Protein AF-E5QYA2-F1 (afdb_monomer)

Radius of gyration: 25.43 Å; Cα contacts (8 Å, |Δi|>4): 8; chains: 1; bounding box: 38×38×87 Å

Mean predicted aligned error: 12.28 Å

Secondary structure (DSSP, 8-state):
--HHHHHHHHHHHHHHHHHHHHHHHHHHSPPHHHHHHHS-HHHHHHHHHTHHHHHHHHHHHHHHHHHHHHS-S-HHHHHHHHHHHHHHHHHHHHHGGGTTT-

Sequence (102 aa):
MRSARAWTKMLVGGSILVFGGPALVEYLRPTDEELFKRYNPEIQKRNLENRERRQQEFDHFVTQLKEHAKSNKNMWEAIKTAEADQKKQRKTEIVQPKQDSE

pLDDT: mean 80.82, std 11.44, range [44.97, 95.12]

Organism: Arthroderma gypseum (strain ATCC MYA-4604 / CBS 118893) (NCBI:txid535722)

Structure (mmCIF, N/CA/C/O backbone):
data_AF-E5QYA2-F1
#
_entry.id   AF-E5QYA2-F1
#
loop_
_atom_site.group_PDB
_atom_site.id
_atom_site.type_symbol
_atom_site.label_atom_id
_atom_site.label_alt_id
_atom_site.label_comp_id
_atom_site.label_asym_id
_atom_site.label_entity_id
_atom_site.label_seq_id
_atom_site.pdbx_PDB_ins_c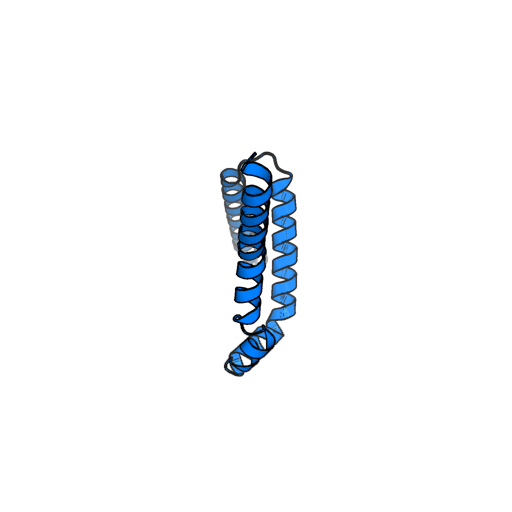ode
_atom_site.Cartn_x
_atom_site.Cartn_y
_atom_site.Cartn_z
_atom_site.occupancy
_atom_site.B_iso_or_equiv
_atom_site.auth_seq_id
_atom_site.auth_comp_id
_atom_site.auth_asym_id
_atom_site.auth_atom_id
_atom_site.pdbx_PDB_model_num
ATOM 1 N N . MET A 1 1 ? -5.325 21.343 -42.097 1.00 54.16 1 MET A N 1
ATOM 2 C CA . MET A 1 1 ? -5.755 20.445 -40.999 1.00 54.16 1 MET A CA 1
ATOM 3 C C . MET A 1 1 ? -4.528 19.766 -40.382 1.00 54.16 1 MET A C 1
ATOM 5 O O . MET A 1 1 ? -4.057 18.773 -40.912 1.00 54.16 1 MET A O 1
ATOM 9 N N . ARG A 1 2 ? -3.944 20.327 -39.312 1.00 59.62 2 ARG A N 1
ATOM 10 C CA . ARG A 1 2 ? -2.794 19.729 -38.587 1.00 59.62 2 ARG A CA 1
ATOM 11 C C . ARG A 1 2 ? -3.226 18.857 -37.389 1.00 59.62 2 ARG A C 1
ATOM 13 O O . ARG A 1 2 ? -2.378 18.346 -36.668 1.00 59.62 2 ARG A O 1
ATOM 20 N N . SER A 1 3 ? -4.533 18.690 -37.175 1.00 70.69 3 SER A N 1
ATOM 21 C CA . SER A 1 3 ? -5.111 18.173 -35.931 1.00 70.69 3 SER A CA 1
ATOM 22 C C . SER A 1 3 ? -5.052 16.650 -35.809 1.00 70.69 3 SER A C 1
ATOM 24 O O . SER A 1 3 ? -4.465 16.165 -34.853 1.00 70.69 3 SER A O 1
ATOM 26 N N . ALA A 1 4 ? -5.568 15.879 -36.769 1.00 82.75 4 ALA A N 1
ATOM 27 C CA . ALA A 1 4 ? -5.721 14.426 -36.595 1.00 82.75 4 ALA A CA 1
ATOM 28 C C . ALA A 1 4 ? -4.399 13.709 -36.257 1.00 82.75 4 ALA A C 1
ATOM 30 O O . ALA A 1 4 ? -4.314 12.995 -35.265 1.00 82.75 4 ALA A O 1
ATOM 31 N N . ARG A 1 5 ? -3.323 13.986 -37.006 1.00 85.38 5 ARG A N 1
ATOM 32 C CA . ARG A 1 5 ? -2.006 13.367 -36.776 1.00 85.38 5 ARG A CA 1
ATOM 33 C C . ARG A 1 5 ? -1.358 13.791 -35.452 1.00 85.38 5 ARG A C 1
ATOM 35 O O . ARG A 1 5 ? -0.653 12.991 -34.842 1.00 85.38 5 ARG A O 1
ATOM 42 N N . ALA A 1 6 ? -1.563 15.035 -35.017 1.00 88.25 6 ALA A N 1
ATOM 43 C CA . ALA A 1 6 ? -1.059 15.516 -33.730 1.00 88.25 6 ALA A CA 1
ATOM 44 C C . ALA A 1 6 ? -1.818 14.868 -32.562 1.00 88.25 6 ALA A C 1
ATOM 46 O O . ALA A 1 6 ? -1.198 14.406 -31.609 1.00 88.25 6 ALA A O 1
ATOM 47 N N . TRP A 1 7 ? -3.140 14.745 -32.686 1.00 90.06 7 TRP A N 1
ATOM 48 C CA . TRP A 1 7 ? -3.992 14.070 -31.709 1.00 90.06 7 TRP A CA 1
ATOM 49 C C . TRP A 1 7 ? -3.685 12.573 -31.604 1.00 90.06 7 TRP A C 1
ATOM 51 O O . TRP A 1 7 ? -3.573 12.065 -30.493 1.00 90.06 7 TRP A O 1
ATOM 61 N N . THR A 1 8 ? -3.432 11.878 -32.719 1.00 92.81 8 THR A N 1
ATOM 62 C CA . THR A 1 8 ? -2.986 10.473 -32.685 1.00 92.81 8 THR A CA 1
ATOM 63 C C . THR A 1 8 ? -1.687 10.312 -31.895 1.00 92.81 8 THR A C 1
ATOM 65 O O . THR A 1 8 ? -1.594 9.429 -31.050 1.00 92.81 8 THR A O 1
ATOM 68 N N . LYS A 1 9 ? -0.689 11.180 -32.115 1.00 90.12 9 LYS A N 1
ATOM 69 C CA . LYS A 1 9 ? 0.579 11.126 -31.366 1.00 90.12 9 LYS A CA 1
ATOM 70 C C . LYS A 1 9 ? 0.377 11.367 -29.870 1.00 90.12 9 LYS A C 1
ATOM 72 O O . LYS A 1 9 ? 0.989 10.672 -29.066 1.00 90.12 9 LYS A O 1
ATOM 77 N N . MET A 1 10 ? -0.487 12.316 -29.511 1.00 93.00 10 MET A N 1
ATOM 78 C CA . MET A 1 10 ? -0.800 12.610 -28.110 1.00 93.00 10 MET A CA 1
ATOM 79 C C . MET A 1 10 ? -1.546 11.460 -27.432 1.00 93.00 10 MET A C 1
ATOM 81 O O . MET A 1 10 ? -1.203 11.109 -26.310 1.00 93.00 10 MET A O 1
ATOM 85 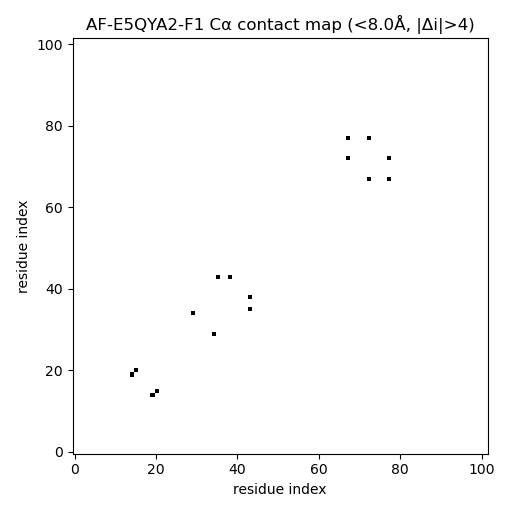N N . LEU A 1 11 ? -2.502 10.819 -28.112 1.00 93.88 11 LEU A N 1
ATOM 86 C CA . LEU A 1 11 ? -3.208 9.653 -27.570 1.00 93.88 11 LEU A CA 1
ATOM 87 C C . LEU A 1 11 ? -2.279 8.451 -27.391 1.00 93.88 11 LEU A C 1
ATOM 89 O O . LEU A 1 11 ? -2.348 7.780 -26.365 1.00 93.88 11 LEU A O 1
ATOM 93 N N . VAL A 1 12 ? -1.383 8.199 -28.348 1.00 95.12 12 VAL A N 1
ATOM 94 C CA . VAL A 1 12 ? -0.395 7.116 -28.241 1.00 95.12 12 VAL A CA 1
ATOM 95 C C . VAL A 1 12 ? 0.582 7.388 -27.096 1.00 95.12 12 VAL A C 1
ATOM 97 O O . VAL A 1 12 ? 0.765 6.528 -26.240 1.00 95.12 12 VAL A O 1
ATOM 100 N N . GLY A 1 13 ? 1.158 8.592 -27.026 1.00 94.81 13 GLY A N 1
ATOM 101 C CA . GLY A 1 13 ? 2.072 8.967 -25.944 1.00 94.81 13 GLY A CA 1
ATOM 102 C C . GLY A 1 13 ? 1.401 8.946 -24.567 1.00 94.81 13 GLY A C 1
ATOM 103 O O . GLY A 1 13 ? 1.954 8.393 -23.620 1.00 94.81 13 GLY A O 1
ATOM 104 N N . GLY A 1 14 ? 0.179 9.475 -24.469 1.00 92.88 14 GLY A N 1
ATOM 105 C CA . GLY A 1 14 ? -0.619 9.443 -23.245 1.00 92.88 14 GLY A CA 1
ATOM 106 C C . GLY A 1 14 ? -0.960 8.021 -22.805 1.00 92.88 14 GLY A C 1
ATOM 107 O O . GLY A 1 14 ? -0.814 7.700 -21.631 1.00 92.88 14 GLY A O 1
ATOM 108 N N . SER A 1 15 ? -1.325 7.139 -23.740 1.00 93.12 15 SER A N 1
ATOM 109 C CA . SER A 1 15 ? -1.616 5.731 -23.432 1.00 93.12 15 SER A CA 1
ATOM 110 C C . SER A 1 15 ? -0.374 4.993 -22.934 1.00 93.12 15 SER A C 1
ATOM 112 O O . SER A 1 15 ? -0.448 4.263 -21.951 1.00 93.12 15 SE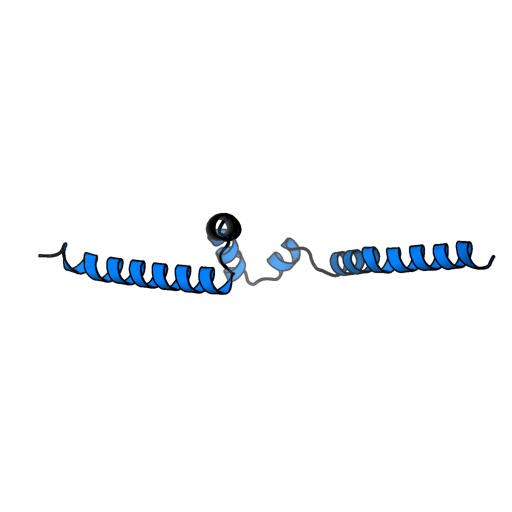R A O 1
ATOM 114 N N . ILE A 1 16 ? 0.787 5.223 -23.554 1.00 94.88 16 ILE A N 1
ATOM 115 C CA . ILE A 1 16 ? 2.056 4.647 -23.088 1.00 94.88 16 ILE A CA 1
ATOM 116 C C . ILE A 1 16 ? 2.378 5.119 -21.670 1.00 94.88 16 ILE A C 1
ATOM 118 O O . ILE A 1 16 ? 2.878 4.336 -20.878 1.00 94.88 16 ILE A O 1
ATOM 122 N N . LEU A 1 17 ? 2.074 6.363 -21.311 1.00 92.25 17 LEU A N 1
ATOM 123 C CA . LEU A 1 17 ? 2.328 6.853 -19.959 1.00 92.25 17 LEU A CA 1
ATOM 124 C C . LEU A 1 17 ? 1.347 6.253 -18.939 1.00 92.25 17 LEU A C 1
ATOM 126 O O . LEU A 1 17 ? 1.770 5.795 -17.879 1.00 92.25 17 LEU A O 1
ATOM 130 N N . VAL A 1 18 ? 0.054 6.209 -19.278 1.00 92.50 18 VAL A N 1
ATOM 131 C CA . VAL A 1 18 ? -1.011 5.689 -18.403 1.00 92.50 18 VAL A CA 1
ATOM 132 C C . VAL A 1 18 ? -0.872 4.190 -18.157 1.00 92.50 18 VAL A C 1
ATOM 134 O O . VAL A 1 18 ? -1.056 3.756 -17.026 1.00 92.50 18 VAL A O 1
ATOM 137 N N . PHE A 1 19 ? -0.535 3.401 -19.178 1.00 94.44 19 PHE A N 1
ATOM 138 C CA . PHE A 1 19 ? -0.381 1.949 -19.041 1.00 94.44 19 PHE A CA 1
ATOM 139 C C . PHE A 1 19 ? 1.064 1.531 -18.770 1.00 94.44 19 PHE A C 1
ATOM 141 O O 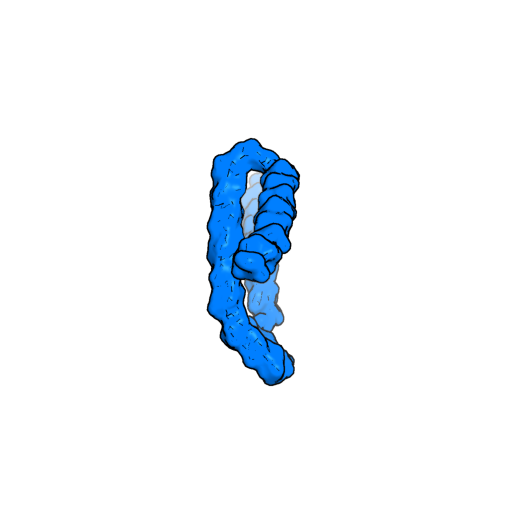. PHE A 1 19 ? 1.310 0.625 -17.980 1.00 94.44 19 PHE A O 1
ATOM 148 N N . GLY A 1 20 ? 2.033 2.201 -19.388 1.00 93.81 20 GLY A N 1
ATOM 149 C CA . GLY A 1 20 ? 3.451 1.877 -19.242 1.00 93.81 20 GLY A CA 1
ATOM 150 C C . GLY A 1 20 ? 4.013 2.235 -17.872 1.00 93.81 20 GLY A C 1
ATOM 151 O O . GLY A 1 20 ? 4.896 1.529 -17.400 1.00 93.81 20 GLY A O 1
ATOM 152 N N . GLY A 1 21 ? 3.487 3.263 -17.196 1.00 90.56 21 GLY A N 1
ATOM 153 C CA . GLY A 1 21 ? 3.852 3.561 -15.809 1.00 90.56 21 GLY A CA 1
ATOM 154 C C . GLY A 1 21 ? 3.537 2.389 -14.867 1.00 90.56 21 GLY A C 1
ATOM 155 O O . GLY A 1 21 ? 4.465 1.815 -14.295 1.00 90.56 21 GLY A O 1
ATOM 156 N N . PRO A 1 22 ? 2.260 1.983 -14.737 1.00 93.25 22 PRO A N 1
ATOM 157 C CA . PRO A 1 22 ? 1.869 0.816 -13.951 1.00 93.25 22 PRO A CA 1
ATOM 158 C C . PRO A 1 22 ? 2.577 -0.470 -14.384 1.00 93.25 22 PRO A C 1
ATOM 160 O O . PRO A 1 22 ? 3.121 -1.163 -13.530 1.00 93.25 22 PRO A O 1
ATOM 163 N N . ALA A 1 23 ? 2.668 -0.746 -15.691 1.00 91.94 23 ALA A N 1
ATOM 164 C CA . ALA A 1 23 ? 3.326 -1.954 -16.192 1.00 91.94 23 ALA A CA 1
ATOM 165 C C . ALA A 1 23 ? 4.821 -2.010 -15.831 1.00 91.94 23 ALA A C 1
ATOM 167 O O . ALA A 1 23 ? 5.336 -3.067 -15.472 1.00 91.94 23 ALA A O 1
ATOM 168 N N . LEU A 1 24 ? 5.528 -0.876 -15.876 1.00 92.12 24 LEU A N 1
ATOM 169 C CA . LEU A 1 24 ? 6.930 -0.804 -15.462 1.00 92.12 24 LEU A CA 1
ATOM 170 C C . LEU A 1 24 ? 7.086 -1.023 -13.953 1.00 92.12 24 LEU A C 1
ATOM 172 O O . LEU A 1 24 ? 8.026 -1.685 -13.517 1.00 92.12 24 LEU A O 1
ATOM 176 N N . VAL A 1 25 ? 6.168 -0.481 -13.150 1.00 90.19 25 VAL A N 1
ATOM 177 C CA . VAL A 1 25 ? 6.166 -0.690 -11.697 1.00 90.19 25 VAL A CA 1
ATOM 178 C C . VAL A 1 25 ? 5.905 -2.153 -11.360 1.00 90.19 25 VAL A C 1
ATOM 180 O O . VAL A 1 25 ? 6.600 -2.699 -10.510 1.00 90.19 25 VAL A O 1
ATOM 183 N N . GLU A 1 26 ? 4.942 -2.792 -12.020 1.00 88.56 26 GLU A N 1
ATOM 184 C CA . GLU A 1 26 ? 4.651 -4.218 -11.839 1.00 88.56 26 GLU A CA 1
ATOM 185 C C . GLU A 1 26 ? 5.824 -5.098 -12.271 1.00 88.56 26 GLU A C 1
ATOM 187 O O . GLU A 1 26 ? 6.133 -6.068 -11.589 1.00 88.56 26 GLU A O 1
ATOM 192 N N . TYR A 1 27 ? 6.528 -4.725 -13.341 1.00 87.75 27 TYR A N 1
ATOM 193 C CA . TYR A 1 27 ? 7.719 -5.442 -13.793 1.00 87.75 27 TYR A CA 1
ATOM 194 C C . TYR A 1 27 ? 8.897 -5.338 -12.812 1.00 87.75 27 TYR A C 1
ATOM 196 O O . TYR A 1 27 ? 9.632 -6.301 -12.612 1.00 87.75 27 TYR A O 1
ATOM 204 N N . LEU A 1 28 ? 9.106 -4.166 -12.206 1.00 87.88 28 LEU A N 1
ATOM 205 C CA . LEU A 1 28 ? 10.217 -3.939 -11.275 1.00 87.88 28 LEU A CA 1
ATOM 206 C C . LEU A 1 28 ? 9.925 -4.429 -9.857 1.00 87.88 28 LEU A C 1
ATOM 208 O O . LEU A 1 28 ? 10.852 -4.747 -9.108 1.00 87.88 28 LEU A O 1
ATOM 212 N N . ARG A 1 29 ? 8.654 -4.421 -9.449 1.00 86.38 29 ARG A N 1
ATOM 213 C CA . ARG A 1 29 ? 8.261 -4.815 -8.101 1.00 86.38 29 ARG A CA 1
ATOM 214 C C . ARG A 1 29 ? 8.430 -6.336 -7.959 1.00 86.38 29 ARG A C 1
ATOM 216 O O . ARG A 1 29 ? 7.785 -7.075 -8.696 1.00 86.38 29 ARG A O 1
ATOM 223 N N . PRO A 1 30 ? 9.241 -6.820 -7.000 1.00 82.25 30 PRO A N 1
ATOM 224 C CA . PRO A 1 30 ? 9.318 -8.249 -6.720 1.00 82.25 30 PRO A CA 1
ATOM 225 C C . PRO A 1 30 ? 7.951 -8.763 -6.258 1.00 82.25 30 PRO A C 1
ATOM 227 O O . PRO A 1 30 ? 7.228 -8.061 -5.547 1.00 82.25 30 PRO A O 1
ATOM 230 N N . THR A 1 31 ? 7.607 -9.987 -6.650 1.00 81.44 31 THR A N 1
ATOM 231 C CA . THR A 1 31 ? 6.340 -10.616 -6.255 1.00 81.44 31 THR A CA 1
ATOM 232 C C . THR A 1 31 ? 6.299 -10.867 -4.745 1.00 81.44 31 THR A C 1
ATOM 234 O O . THR A 1 31 ? 7.337 -11.012 -4.091 1.00 81.44 31 THR A O 1
ATOM 237 N N . ASP A 1 32 ? 5.096 -10.951 -4.173 1.00 77.69 32 ASP A N 1
ATOM 238 C CA . ASP A 1 32 ? 4.921 -11.141 -2.727 1.00 77.69 32 ASP A CA 1
ATOM 239 C C . ASP A 1 32 ? 5.604 -12.420 -2.213 1.00 77.69 32 ASP A C 1
ATOM 241 O O . ASP A 1 32 ? 6.100 -12.454 -1.087 1.00 77.69 32 ASP A O 1
ATOM 245 N N . GLU A 1 33 ? 5.696 -13.464 -3.042 1.00 76.00 33 GLU A N 1
ATOM 246 C CA . GLU A 1 33 ? 6.382 -14.712 -2.697 1.00 76.00 33 GLU A CA 1
ATOM 247 C C . GLU A 1 33 ? 7.907 -14.563 -2.655 1.00 76.00 33 GLU A C 1
ATOM 249 O O . GLU A 1 33 ? 8.568 -15.122 -1.776 1.00 76.00 33 GLU A O 1
ATOM 254 N N . GLU A 1 34 ? 8.485 -13.803 -3.585 1.00 79.94 34 GLU A N 1
ATOM 255 C CA . GLU A 1 34 ? 9.915 -13.491 -3.579 1.00 79.94 34 GLU A CA 1
ATOM 256 C C . GLU A 1 34 ? 10.276 -12.578 -2.410 1.00 79.94 34 GLU A C 1
ATOM 258 O O . GLU A 1 34 ? 11.310 -12.773 -1.766 1.00 79.94 34 GLU A O 1
ATOM 263 N N . LEU A 1 35 ? 9.402 -11.623 -2.089 1.00 79.25 35 LEU A N 1
ATOM 264 C CA . LEU A 1 35 ? 9.540 -10.783 -0.907 1.00 79.25 35 LEU A CA 1
ATOM 265 C C . LEU A 1 35 ? 9.450 -11.623 0.374 1.00 79.25 35 LEU A C 1
ATOM 267 O O . LEU A 1 35 ? 10.270 -11.459 1.277 1.00 79.25 35 LEU A O 1
ATOM 271 N N . PHE A 1 36 ? 8.520 -12.581 0.420 1.00 79.12 36 PHE A N 1
ATOM 272 C CA . PHE A 1 36 ? 8.354 -13.485 1.553 1.00 79.12 36 PHE A CA 1
ATOM 273 C C . PHE A 1 36 ? 9.601 -14.339 1.803 1.00 79.12 36 PHE A C 1
ATOM 275 O O . PHE A 1 36 ? 10.050 -14.450 2.944 1.00 79.12 36 PHE A O 1
ATOM 282 N N . LYS A 1 37 ? 10.208 -14.874 0.737 1.00 80.88 37 LYS A N 1
ATOM 283 C CA . LYS A 1 37 ? 11.449 -15.665 0.806 1.00 80.88 37 LYS A CA 1
ATOM 284 C C . LYS A 1 37 ? 12.651 -14.857 1.299 1.00 80.88 37 LYS A C 1
ATOM 286 O O . LYS A 1 37 ? 13.549 -15.433 1.905 1.00 80.88 37 LYS A O 1
ATOM 291 N N . ARG A 1 38 ? 12.675 -13.539 1.065 1.00 81.88 38 ARG A N 1
ATOM 292 C CA . ARG A 1 38 ? 13.734 -12.639 1.559 1.00 81.88 38 ARG A CA 1
ATOM 293 C C . ARG A 1 38 ? 13.599 -12.296 3.046 1.00 81.88 38 ARG A C 1
ATOM 295 O O . ARG A 1 38 ? 14.555 -11.781 3.623 1.00 81.88 38 ARG A O 1
ATOM 302 N N . TYR A 1 39 ? 12.452 -12.555 3.679 1.00 77.00 39 TYR A N 1
ATOM 303 C CA . TYR A 1 39 ? 12.287 -12.316 5.114 1.00 77.00 39 TYR A CA 1
ATOM 304 C C . TYR A 1 39 ? 12.993 -13.373 5.968 1.00 77.00 39 TYR A C 1
ATOM 306 O O . TYR A 1 39 ? 13.099 -14.536 5.591 1.00 77.00 39 TYR A O 1
ATOM 314 N N . ASN A 1 40 ? 13.407 -12.972 7.171 1.00 85.38 40 ASN A N 1
ATOM 315 C CA . ASN A 1 40 ? 13.928 -13.871 8.201 1.00 85.38 40 ASN A CA 1
ATOM 316 C C . ASN A 1 40 ? 12.866 -14.948 8.565 1.00 85.38 40 ASN A C 1
ATOM 318 O O . ASN A 1 40 ? 11.692 -14.584 8.714 1.00 85.38 40 ASN A O 1
ATOM 322 N N . PRO A 1 41 ? 13.217 -16.242 8.729 1.00 83.12 41 PRO A N 1
ATOM 323 C CA . PRO A 1 41 ? 12.287 -17.339 9.049 1.00 83.12 41 PRO A CA 1
ATOM 324 C C . PRO A 1 41 ? 11.296 -17.079 10.194 1.00 83.12 41 PRO A C 1
ATOM 326 O O . PRO A 1 41 ? 10.164 -17.557 10.144 1.00 83.12 41 PRO A O 1
ATOM 329 N N . GLU A 1 42 ? 11.674 -16.307 11.212 1.00 82.44 42 GLU A N 1
ATOM 330 C CA . GLU A 1 42 ? 10.778 -15.942 12.321 1.00 82.44 42 GLU A CA 1
ATOM 331 C C . GLU A 1 42 ? 9.571 -15.113 11.843 1.00 82.44 42 GLU A C 1
ATOM 333 O O . GLU A 1 42 ? 8.417 -15.396 12.171 1.00 82.44 42 GLU A O 1
ATOM 338 N N . ILE A 1 43 ? 9.824 -14.117 10.992 1.00 80.88 43 ILE A N 1
ATOM 339 C CA . ILE A 1 43 ? 8.791 -13.233 10.445 1.00 80.88 43 ILE A CA 1
ATOM 340 C C . ILE A 1 43 ? 7.897 -13.997 9.466 1.00 80.88 43 ILE A C 1
ATOM 342 O O . ILE A 1 43 ? 6.701 -13.710 9.375 1.00 80.88 43 ILE A O 1
ATOM 346 N N . GLN A 1 44 ? 8.443 -14.985 8.755 1.00 84.69 44 GLN A N 1
ATOM 347 C CA . GLN A 1 44 ? 7.662 -15.856 7.879 1.00 84.69 44 GLN A CA 1
ATOM 348 C C . GLN A 1 44 ? 6.623 -16.656 8.675 1.00 84.69 44 GLN A C 1
ATOM 350 O O . GLN A 1 44 ? 5.443 -16.628 8.322 1.00 84.69 44 GLN A O 1
ATOM 355 N N . LYS A 1 45 ? 7.030 -17.281 9.789 1.00 85.69 45 LYS A N 1
ATOM 356 C CA . LYS A 1 45 ? 6.122 -18.022 10.683 1.00 85.69 45 LYS A CA 1
ATOM 357 C C . LYS A 1 45 ? 5.031 -17.126 11.259 1.00 85.69 45 LYS A C 1
ATOM 359 O O . LYS A 1 45 ? 3.850 -17.414 11.090 1.00 85.69 45 LYS A O 1
ATOM 364 N N . ARG A 1 46 ? 5.411 -15.965 11.803 1.00 84.38 46 ARG A N 1
ATOM 365 C CA . ARG A 1 46 ? 4.454 -14.987 12.340 1.00 84.38 46 ARG A CA 1
ATOM 366 C C . ARG A 1 46 ? 3.456 -14.504 11.285 1.00 84.38 46 ARG A C 1
ATOM 368 O O . ARG A 1 46 ? 2.295 -14.257 11.593 1.00 84.38 46 ARG A O 1
ATOM 375 N N . ASN A 1 47 ? 3.890 -14.320 10.040 1.00 83.12 47 ASN A N 1
ATOM 376 C CA . ASN A 1 47 ? 2.992 -13.913 8.961 1.00 83.12 47 ASN A CA 1
ATOM 377 C C . ASN A 1 47 ? 2.024 -15.020 8.551 1.00 83.12 47 ASN A C 1
ATOM 379 O O . ASN A 1 47 ? 0.909 -14.673 8.167 1.00 83.12 47 ASN A O 1
ATOM 383 N N . LEU A 1 48 ? 2.458 -16.287 8.592 1.00 83.81 48 LEU A N 1
ATOM 384 C CA . LEU A 1 48 ? 1.648 -17.474 8.302 1.00 83.81 48 LEU A CA 1
ATOM 385 C C . LEU A 1 48 ? 0.567 -17.670 9.368 1.00 83.81 48 LEU A C 1
ATOM 387 O O . LEU A 1 48 ? -0.603 -17.786 9.021 1.00 83.81 48 LEU A O 1
ATOM 391 N N . GLU A 1 49 ? 0.945 -17.603 10.643 1.00 86.81 49 GLU A N 1
ATOM 392 C CA . GLU A 1 49 ? 0.024 -17.724 11.780 1.00 86.81 49 GLU A CA 1
ATOM 393 C C . GLU A 1 49 ? -1.004 -16.583 11.807 1.00 86.81 49 GLU A C 1
ATOM 395 O O . GLU A 1 49 ? -2.186 -16.800 12.048 1.00 86.81 49 GLU A O 1
ATOM 400 N N . ASN A 1 50 ? -0.587 -15.358 11.474 1.00 87.06 50 ASN A N 1
ATOM 401 C CA . ASN A 1 50 ? -1.478 -14.195 11.475 1.00 87.06 50 ASN A CA 1
ATOM 402 C C . ASN A 1 50 ? -2.254 -13.987 10.161 1.00 87.06 50 ASN A C 1
ATOM 404 O O . ASN A 1 50 ? -2.868 -12.931 9.995 1.00 87.06 50 ASN A O 1
ATOM 408 N N . ARG A 1 51 ? -2.221 -14.914 9.188 1.00 84.94 51 ARG A N 1
ATOM 409 C CA . ARG A 1 51 ? -2.976 -14.738 7.927 1.00 84.94 51 ARG A CA 1
ATOM 410 C C . ARG A 1 51 ? -4.473 -14.656 8.184 1.00 84.94 51 ARG A C 1
ATOM 412 O O . ARG A 1 51 ? -5.100 -13.690 7.766 1.00 84.94 51 ARG A O 1
ATOM 419 N N . GLU A 1 52 ? -5.013 -15.626 8.914 1.00 87.94 52 GLU A N 1
ATOM 420 C CA . GLU A 1 52 ? -6.447 -15.696 9.210 1.00 87.94 52 GLU A CA 1
ATOM 421 C C . GLU A 1 52 ? -6.909 -14.492 10.026 1.00 87.94 52 GLU A C 1
ATOM 423 O O . GLU A 1 52 ? -7.896 -13.846 9.682 1.00 87.94 52 GLU A O 1
ATOM 428 N N . ARG A 1 53 ? -6.133 -14.122 11.049 1.00 89.50 53 ARG A N 1
ATOM 429 C CA . ARG A 1 53 ? -6.393 -12.930 11.855 1.00 89.50 53 ARG A CA 1
ATOM 430 C C . ARG A 1 53 ? -6.451 -11.663 10.998 1.00 89.50 53 ARG A C 1
ATOM 432 O O . ARG A 1 53 ? -7.390 -10.888 11.133 1.00 89.50 53 ARG A O 1
ATOM 439 N N . ARG A 1 54 ? -5.485 -11.459 10.093 1.00 88.06 54 ARG A N 1
ATOM 440 C CA . ARG A 1 54 ? -5.479 -10.297 9.187 1.00 88.06 54 ARG A CA 1
ATOM 441 C C . ARG A 1 54 ? -6.669 -10.298 8.233 1.00 88.06 54 ARG A C 1
ATOM 443 O O . ARG A 1 54 ? -7.206 -9.230 7.959 1.00 88.06 54 ARG A O 1
ATOM 450 N N . GLN A 1 55 ? -7.082 -11.469 7.747 1.00 90.31 55 GLN A N 1
ATOM 451 C CA . GLN A 1 55 ? -8.265 -11.605 6.897 1.00 90.31 55 GLN A CA 1
ATOM 452 C C . GLN A 1 55 ? -9.525 -11.153 7.652 1.00 90.31 55 GLN A C 1
ATOM 454 O O . GLN A 1 55 ? -10.275 -10.317 7.158 1.00 90.31 55 GLN A O 1
ATOM 459 N N . GLN A 1 56 ? -9.699 -11.631 8.887 1.00 92.31 56 GLN A N 1
ATOM 460 C CA . GLN A 1 56 ? -10.827 -11.262 9.745 1.00 92.31 56 GLN A CA 1
ATOM 461 C C . GLN A 1 56 ? -10.813 -9.772 10.111 1.00 92.31 56 GLN A C 1
ATOM 463 O O . GLN A 1 56 ? -11.844 -9.106 10.039 1.00 92.31 56 GLN A O 1
ATOM 468 N N . GLU A 1 57 ? -9.648 -9.225 10.470 1.00 88.81 57 GLU A N 1
ATOM 469 C CA . GLU A 1 57 ? -9.484 -7.796 10.762 1.00 88.81 57 GLU A CA 1
ATOM 470 C C . GLU A 1 57 ? -9.824 -6.931 9.538 1.00 88.81 57 GLU A C 1
ATOM 472 O O . GLU A 1 57 ? -10.472 -5.891 9.678 1.00 88.81 57 GLU A O 1
ATOM 477 N N . PHE A 1 58 ? -9.441 -7.373 8.336 1.00 91.88 58 PHE A N 1
ATOM 478 C CA . PHE A 1 58 ? -9.759 -6.685 7.089 1.00 91.88 58 PHE A CA 1
ATOM 479 C C . PHE A 1 58 ? -11.257 -6.719 6.772 1.00 91.88 58 PHE A C 1
ATOM 481 O O . PHE A 1 58 ? -11.846 -5.672 6.500 1.00 91.88 58 PHE A O 1
ATOM 488 N N . ASP A 1 59 ? -11.892 -7.887 6.859 1.00 93.56 59 ASP A N 1
ATOM 489 C CA . ASP A 1 59 ? -13.329 -8.031 6.612 1.00 93.56 59 ASP A CA 1
ATOM 490 C C . ASP A 1 59 ? -14.147 -7.193 7.604 1.00 93.56 59 ASP A C 1
ATOM 492 O O . ASP A 1 59 ? -15.093 -6.492 7.222 1.00 93.56 59 ASP A O 1
ATOM 496 N N . HIS A 1 60 ? -13.737 -7.188 8.873 1.00 91.81 60 HIS A N 1
ATOM 497 C CA . HIS A 1 60 ? -14.331 -6.357 9.914 1.00 91.81 60 HIS A CA 1
ATOM 498 C C . HIS A 1 60 ? -14.164 -4.859 9.619 1.00 91.81 60 HIS A C 1
ATOM 500 O O . HIS A 1 60 ? -15.119 -4.087 9.738 1.00 91.81 60 HIS A O 1
ATOM 506 N N . PHE A 1 61 ? -12.977 -4.436 9.182 1.00 88.56 61 PHE A N 1
ATOM 507 C CA . PHE A 1 61 ? -12.715 -3.049 8.804 1.00 88.56 61 PHE A CA 1
ATOM 508 C C . PHE A 1 61 ? -13.562 -2.603 7.604 1.00 88.56 61 PHE A C 1
ATOM 510 O O . PHE A 1 61 ? -14.203 -1.553 7.651 1.00 88.56 61 PHE A O 1
ATOM 517 N N . VAL A 1 62 ? -13.630 -3.412 6.544 1.00 91.38 62 VAL A N 1
ATOM 518 C CA . VAL A 1 62 ? -14.454 -3.118 5.362 1.00 91.38 62 VAL A CA 1
ATOM 519 C C . VAL A 1 62 ? -15.937 -3.051 5.728 1.00 91.38 62 VAL A C 1
ATOM 521 O O . VAL A 1 62 ? -16.671 -2.225 5.182 1.00 91.38 62 VAL A O 1
ATOM 524 N N . THR A 1 63 ? -16.386 -3.888 6.661 1.00 90.06 63 THR A N 1
ATOM 525 C CA . THR A 1 63 ? -17.765 -3.864 7.161 1.00 90.06 63 THR A CA 1
ATOM 526 C C . THR A 1 63 ? -18.075 -2.543 7.864 1.00 90.06 63 THR A C 1
ATOM 528 O O . THR A 1 63 ? -19.026 -1.866 7.471 1.00 90.06 63 THR A O 1
ATOM 531 N N . GLN A 1 64 ? -17.219 -2.100 8.789 1.00 84.38 64 GLN A N 1
ATOM 532 C CA . GLN A 1 64 ? -17.363 -0.791 9.438 1.00 84.38 64 GLN A CA 1
ATOM 533 C C . GLN A 1 64 ? -17.326 0.366 8.433 1.00 84.38 64 GLN A C 1
ATOM 535 O O . GLN A 1 64 ? -18.140 1.284 8.509 1.00 84.38 64 GLN A O 1
ATOM 540 N N . LEU A 1 65 ? -16.429 0.324 7.441 1.00 84.06 65 LEU A N 1
ATOM 541 C CA . LEU A 1 65 ? -16.382 1.349 6.394 1.00 84.06 65 LEU A CA 1
ATOM 542 C C . LEU A 1 65 ? -17.692 1.424 5.606 1.00 84.06 65 LEU A C 1
ATOM 544 O O . LEU A 1 65 ? -18.176 2.521 5.330 1.00 84.06 65 LEU A O 1
ATOM 548 N N . LYS A 1 66 ? -18.288 0.278 5.258 1.00 86.12 66 LYS A N 1
ATOM 549 C CA . LYS A 1 66 ? -19.589 0.228 4.573 1.00 86.12 66 LYS A CA 1
ATOM 550 C C . LYS A 1 66 ? -20.708 0.799 5.440 1.00 86.12 66 LYS A C 1
ATOM 552 O O . LYS A 1 66 ? -21.599 1.460 4.912 1.00 86.12 66 LYS A O 1
ATOM 557 N N . GLU A 1 67 ? -20.684 0.553 6.744 1.00 83.56 67 GLU A N 1
ATOM 558 C CA . GLU A 1 67 ? -21.654 1.116 7.689 1.00 83.56 67 GLU A CA 1
ATOM 559 C C . GLU A 1 67 ? -21.498 2.632 7.827 1.00 83.56 67 GLU A C 1
ATOM 561 O O . GLU A 1 67 ? -22.479 3.369 7.725 1.00 83.56 67 GLU A O 1
ATOM 566 N N . HIS A 1 68 ? -20.264 3.119 7.962 1.00 77.94 68 HIS A N 1
ATOM 567 C CA . HIS A 1 68 ? -19.979 4.549 8.033 1.00 77.94 68 HIS A CA 1
ATOM 568 C C . HIS A 1 68 ? -20.293 5.277 6.724 1.00 77.94 68 HIS A C 1
ATOM 570 O O . HIS A 1 68 ? -20.834 6.376 6.773 1.00 77.94 68 HIS A O 1
ATOM 576 N N . ALA A 1 69 ? -20.042 4.665 5.565 1.00 80.56 69 ALA A N 1
ATOM 577 C CA . ALA A 1 69 ? -20.383 5.244 4.265 1.00 80.56 69 ALA A CA 1
ATOM 578 C C . ALA A 1 69 ? -21.900 5.393 4.049 1.00 80.56 69 ALA A C 1
ATOM 580 O O . ALA A 1 69 ? -22.329 6.289 3.327 1.00 80.56 69 ALA A O 1
ATOM 581 N N . LYS A 1 70 ? -22.726 4.543 4.679 1.00 81.44 70 LYS A N 1
ATOM 582 C CA . LYS A 1 70 ? -24.196 4.682 4.668 1.00 81.44 70 LYS A CA 1
ATOM 583 C C . LYS A 1 70 ? -24.687 5.827 5.558 1.00 81.44 70 LYS A C 1
ATOM 585 O O . LYS A 1 70 ? -25.815 6.289 5.399 1.00 81.44 70 LYS A O 1
ATOM 590 N N . SER A 1 71 ? -23.870 6.270 6.510 1.00 74.19 71 SER A N 1
ATOM 591 C CA . SER A 1 71 ? -24.188 7.381 7.398 1.00 74.19 71 SER A CA 1
ATOM 592 C C . SER A 1 71 ? -23.831 8.701 6.713 1.00 74.19 71 SER A C 1
ATOM 594 O O . SER A 1 71 ? -22.671 8.952 6.417 1.00 74.19 71 SER A O 1
ATOM 596 N N . ASN A 1 72 ? -24.803 9.603 6.550 1.00 73.12 72 ASN A N 1
ATOM 597 C CA . ASN A 1 72 ? -24.617 10.962 6.002 1.00 73.12 72 ASN A CA 1
ATOM 598 C C . ASN A 1 72 ? -23.751 11.902 6.878 1.00 73.12 72 ASN A C 1
ATOM 600 O O . ASN A 1 72 ? -23.764 13.119 6.704 1.00 73.12 72 ASN A O 1
ATOM 604 N N . LYS A 1 73 ? -23.023 11.358 7.854 1.00 74.56 73 LYS A N 1
ATOM 605 C CA . LYS A 1 73 ? -22.139 12.118 8.738 1.00 74.56 73 LYS A CA 1
ATOM 606 C C . LYS A 1 73 ? -20.815 12.356 8.030 1.00 74.56 73 LYS A C 1
ATOM 608 O O . LYS A 1 73 ? -20.320 11.489 7.313 1.00 74.56 73 LYS A O 1
ATOM 613 N N . ASN A 1 74 ? -20.213 13.517 8.262 1.00 77.38 74 ASN A N 1
ATOM 614 C CA . ASN A 1 74 ? -18.861 13.747 7.773 1.00 77.38 74 ASN A CA 1
ATOM 615 C C . ASN A 1 74 ? -17.878 12.768 8.452 1.00 77.38 74 ASN A C 1
ATOM 617 O O . ASN A 1 74 ? -18.102 12.291 9.567 1.00 77.38 74 ASN A O 1
ATOM 621 N N . MET A 1 75 ? -16.777 12.456 7.763 1.00 71.38 75 MET A N 1
ATOM 622 C CA . MET A 1 75 ? -15.778 11.485 8.233 1.00 71.38 75 MET A CA 1
ATOM 623 C C . MET A 1 75 ? -15.253 11.818 9.642 1.00 71.38 75 MET A C 1
ATOM 625 O O . MET A 1 75 ? -15.027 10.920 10.449 1.00 71.38 75 MET A O 1
ATOM 629 N N . TRP A 1 76 ? -15.116 13.106 9.967 1.00 76.50 76 TRP A N 1
ATOM 630 C CA . TRP A 1 76 ? -14.625 13.579 11.262 1.00 76.50 76 TRP A CA 1
ATOM 631 C C . TRP A 1 76 ? -15.585 13.285 12.418 1.00 76.50 76 TRP A C 1
ATOM 633 O O . TRP A 1 76 ? -15.147 12.922 13.510 1.00 76.50 76 TRP A O 1
ATOM 643 N N . GLU A 1 77 ? -16.888 13.419 12.190 1.00 76.88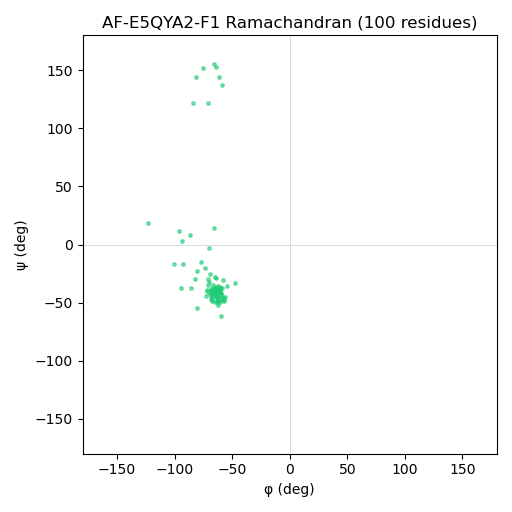 77 GLU A N 1
ATOM 644 C CA . GLU A 1 77 ? -17.922 13.037 13.149 1.00 76.88 77 GLU A CA 1
ATOM 645 C C . GLU A 1 77 ? -17.967 11.524 13.334 1.00 76.88 77 GLU A C 1
ATOM 647 O O . GLU A 1 77 ? -18.039 11.070 14.474 1.00 76.88 77 GLU A O 1
ATOM 652 N N . ALA A 1 78 ? -17.851 10.750 12.250 1.00 77.19 78 ALA A N 1
ATOM 653 C CA . ALA A 1 78 ? -17.812 9.290 12.321 1.00 77.19 78 ALA A CA 1
ATOM 654 C C . ALA A 1 78 ? -16.635 8.793 13.182 1.00 77.19 78 ALA A C 1
ATOM 656 O O . ALA A 1 78 ? -16.837 7.975 14.083 1.00 77.19 78 ALA A O 1
ATOM 657 N N . ILE A 1 79 ? -15.435 9.356 12.985 1.00 77.38 79 ILE A N 1
ATOM 658 C CA . ILE A 1 79 ? -14.239 9.038 13.783 1.00 77.38 79 ILE A CA 1
ATOM 659 C C . ILE A 1 79 ? -14.454 9.398 15.258 1.00 77.38 79 ILE A C 1
ATOM 661 O O . ILE A 1 79 ? -14.233 8.562 16.133 1.00 77.38 79 ILE A O 1
ATOM 665 N N . LYS A 1 80 ? -14.957 10.605 15.554 1.00 79.25 80 LYS A N 1
ATOM 666 C CA . LYS A 1 80 ? -15.237 11.024 16.939 1.00 79.25 80 LYS A CA 1
ATOM 667 C C . LYS A 1 80 ? -16.260 10.120 17.626 1.00 79.25 80 LYS A C 1
ATOM 669 O O . LYS A 1 80 ? -16.104 9.825 18.810 1.00 79.25 80 LYS A O 1
ATOM 674 N N . THR A 1 81 ? -17.294 9.675 16.908 1.00 75.19 81 THR A N 1
ATOM 675 C CA . THR A 1 81 ? -18.285 8.741 17.461 1.00 75.19 81 THR A CA 1
ATOM 676 C C . THR A 1 81 ? -17.689 7.360 17.718 1.00 75.19 81 THR A C 1
ATOM 678 O O . THR A 1 81 ? -17.863 6.837 18.814 1.00 75.19 81 THR A O 1
ATOM 681 N N . ALA A 1 82 ? -16.899 6.821 16.785 1.00 76.06 82 ALA A N 1
ATOM 682 C CA . ALA A 1 82 ? -16.243 5.525 16.952 1.00 76.06 82 ALA A CA 1
ATOM 683 C C . ALA A 1 82 ? -15.245 5.526 18.128 1.00 76.06 82 ALA A C 1
ATOM 685 O O . ALA A 1 82 ? -15.212 4.588 18.925 1.00 76.06 82 ALA A O 1
ATOM 686 N N . GLU A 1 83 ? -14.473 6.604 18.302 1.00 79.25 83 GLU A N 1
ATOM 687 C CA . GLU A 1 83 ? -13.576 6.771 19.452 1.00 79.25 83 GLU A CA 1
ATOM 688 C C . GLU A 1 83 ? -14.333 6.893 20.782 1.00 79.25 83 GLU A C 1
ATOM 690 O O . GLU A 1 83 ? -13.895 6.355 21.805 1.00 79.25 83 GLU A O 1
ATOM 695 N N . ALA A 1 84 ? -15.461 7.608 20.790 1.00 79.56 84 ALA A N 1
ATOM 696 C CA . ALA A 1 84 ? -16.302 7.743 21.973 1.00 79.56 84 ALA A CA 1
ATOM 697 C C . ALA A 1 84 ? -16.929 6.401 22.373 1.00 79.56 84 ALA A C 1
ATOM 699 O O . ALA A 1 84 ? -16.957 6.073 23.561 1.00 79.56 84 ALA A O 1
ATOM 700 N N . ASP A 1 85 ? -17.379 5.610 21.401 1.00 77.25 85 ASP A N 1
ATOM 701 C CA . ASP A 1 85 ? -17.986 4.305 21.646 1.00 77.25 85 ASP A CA 1
ATOM 702 C C . ASP A 1 85 ? -16.947 3.270 22.095 1.00 77.25 85 ASP A C 1
ATOM 704 O O . ASP A 1 85 ? -17.187 2.574 23.081 1.00 77.25 85 ASP A O 1
ATOM 708 N N . GLN A 1 86 ? -15.737 3.258 21.520 1.00 78.38 86 GLN A N 1
ATOM 709 C CA . GLN A 1 86 ? -14.635 2.440 22.049 1.00 78.38 86 GLN A CA 1
ATOM 710 C C . GLN A 1 86 ? -14.249 2.820 23.484 1.00 78.38 86 GLN A C 1
ATOM 712 O O . GLN A 1 86 ? -13.995 1.948 24.315 1.00 78.38 86 GLN A O 1
ATOM 717 N N . LYS A 1 87 ? -14.216 4.118 23.817 1.00 78.50 87 LYS A N 1
ATOM 718 C CA . LYS A 1 87 ? -13.946 4.571 25.193 1.00 78.50 87 LYS A CA 1
ATOM 719 C C . 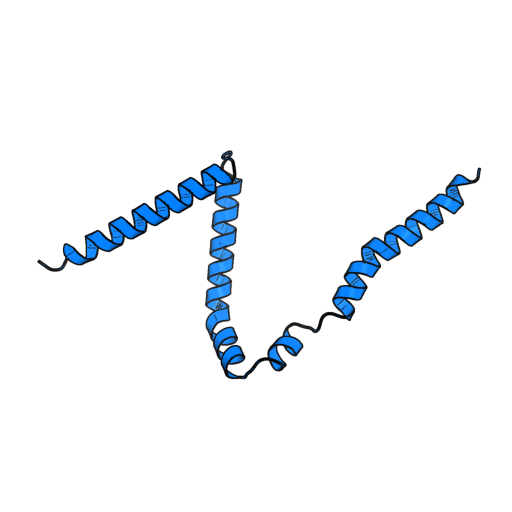LYS A 1 87 ? -15.032 4.121 26.169 1.00 78.50 87 LYS A C 1
ATOM 721 O O . LYS A 1 87 ? -14.707 3.806 27.312 1.00 78.50 87 LYS A O 1
ATOM 726 N N . LYS A 1 88 ? -16.300 4.092 25.747 1.00 77.88 88 LYS A N 1
ATOM 727 C CA . LYS A 1 88 ? -17.406 3.573 26.566 1.00 77.88 88 LYS A CA 1
ATOM 728 C C . LYS A 1 88 ? -17.289 2.064 26.759 1.00 77.88 88 LYS A C 1
ATOM 730 O O . LYS A 1 88 ? -17.345 1.622 27.898 1.00 77.88 88 LYS A O 1
ATOM 735 N N . GLN A 1 89 ? -17.043 1.306 25.690 1.00 73.38 89 GLN A N 1
ATOM 736 C CA . GLN A 1 89 ? -16.875 -0.151 25.755 1.00 73.38 89 GLN A CA 1
ATOM 737 C C . GLN A 1 89 ? -15.727 -0.546 26.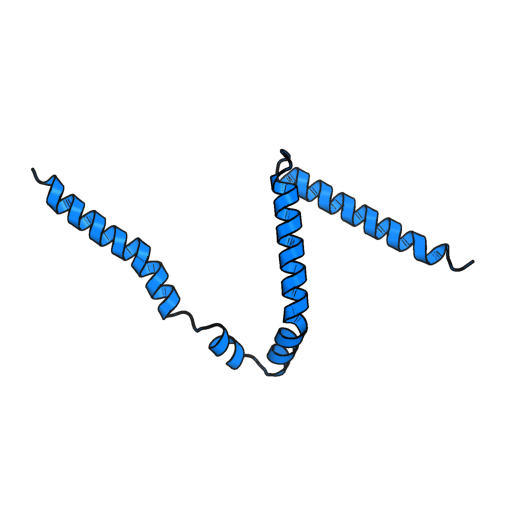691 1.00 73.38 89 GLN A C 1
ATOM 739 O O . GLN A 1 89 ? -15.941 -1.327 27.613 1.00 73.38 89 GLN A O 1
ATOM 744 N N . ARG A 1 90 ? -14.554 0.095 26.563 1.00 74.94 90 ARG A N 1
ATOM 745 C CA . ARG A 1 90 ? -13.419 -0.134 27.475 1.00 74.94 90 ARG A CA 1
ATOM 746 C C . ARG A 1 90 ? -13.750 0.200 28.927 1.00 74.94 90 ARG A C 1
ATOM 748 O O . ARG A 1 90 ? -13.294 -0.486 29.829 1.00 74.94 90 ARG A O 1
ATOM 755 N N . LYS A 1 91 ? -14.525 1.259 29.185 1.00 73.94 91 LYS A N 1
ATOM 756 C CA . LYS A 1 91 ? -14.937 1.605 30.554 1.00 73.94 91 LYS A CA 1
ATOM 757 C C . LYS A 1 91 ? -15.900 0.576 31.138 1.00 73.94 91 LYS A C 1
ATOM 759 O O . LYS A 1 91 ? -15.731 0.210 32.293 1.00 73.94 91 LYS A O 1
ATOM 764 N N . THR A 1 92 ? -16.868 0.097 30.362 1.00 69.19 92 THR A N 1
ATOM 765 C CA . THR A 1 92 ? -17.816 -0.932 30.811 1.00 69.19 92 THR A CA 1
ATOM 766 C C . THR A 1 92 ? -17.111 -2.264 31.087 1.00 69.19 92 THR A C 1
ATOM 768 O O . THR A 1 92 ? -17.368 -2.887 32.114 1.00 69.19 92 THR A O 1
ATOM 771 N N . GLU A 1 93 ? -16.151 -2.647 30.244 1.00 61.09 93 GLU A N 1
ATOM 772 C CA . GLU A 1 93 ? -15.341 -3.863 30.403 1.00 61.09 93 GLU A CA 1
ATOM 773 C C . GLU A 1 93 ? -14.366 -3.794 31.592 1.00 61.09 93 GLU A C 1
ATOM 775 O O . GLU A 1 93 ? -14.022 -4.819 32.158 1.00 61.09 93 GLU A O 1
ATOM 780 N N . ILE A 1 94 ? -13.944 -2.603 32.033 1.00 63.41 94 ILE A N 1
ATOM 781 C CA . ILE A 1 94 ? -13.119 -2.432 33.248 1.00 63.41 94 ILE A CA 1
ATOM 782 C C . ILE A 1 94 ? -13.970 -2.462 34.534 1.00 63.41 94 ILE A C 1
ATOM 784 O O . ILE A 1 94 ? -13.448 -2.754 35.613 1.00 63.41 94 ILE A O 1
ATOM 788 N N . VAL A 1 95 ? -15.269 -2.160 34.441 1.00 60.25 95 VAL A N 1
ATOM 789 C CA . VAL A 1 95 ? -16.193 -2.115 35.590 1.00 60.25 95 VAL A C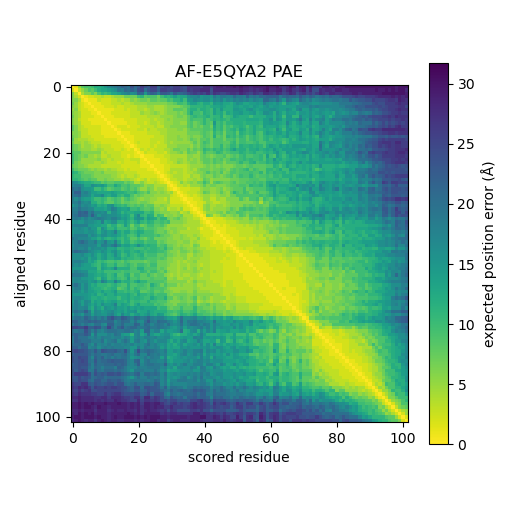A 1
ATOM 790 C C . VAL A 1 95 ? -16.778 -3.497 35.916 1.00 60.25 95 VAL A C 1
ATOM 792 O O . VAL A 1 95 ? -16.869 -3.841 37.090 1.00 60.25 95 VAL A O 1
ATOM 795 N N . GLN A 1 96 ? -17.084 -4.323 34.913 1.00 56.88 96 GLN A N 1
ATOM 796 C CA . GLN A 1 96 ? -17.605 -5.686 35.112 1.00 56.88 96 GLN A CA 1
ATOM 797 C C . GLN A 1 96 ? -16.670 -6.676 35.855 1.00 56.88 96 GLN A C 1
ATOM 799 O O . GLN A 1 96 ? -17.167 -7.368 36.738 1.00 56.88 96 GLN A O 1
ATOM 804 N N . PRO A 1 97 ? -15.332 -6.717 35.666 1.00 53.41 97 PRO A N 1
ATOM 805 C CA . PRO A 1 97 ? -14.464 -7.687 36.347 1.00 53.41 97 PRO A CA 1
ATOM 806 C C . PRO A 1 97 ? -14.303 -7.448 37.855 1.00 53.41 97 PRO A C 1
ATOM 808 O O . PRO A 1 97 ? -13.607 -8.220 38.506 1.00 53.41 97 PRO A O 1
ATOM 811 N N . LYS A 1 98 ? -14.892 -6.383 38.421 1.00 52.72 98 LYS A N 1
ATOM 812 C CA . LYS A 1 98 ? -14.932 -6.159 39.876 1.00 52.72 98 LYS A CA 1
ATOM 813 C C . LYS A 1 98 ? -16.265 -6.532 40.529 1.00 52.72 98 LYS A C 1
ATOM 815 O O . LYS A 1 98 ? -16.290 -6.639 41.747 1.00 52.72 98 LYS A O 1
ATOM 820 N N . GLN A 1 99 ? -17.349 -6.694 39.767 1.00 52.00 99 GLN A N 1
ATOM 821 C CA . GLN A 1 99 ? -18.675 -6.995 40.330 1.00 52.00 99 GLN A CA 1
ATOM 822 C C . GLN A 1 99 ? -18.991 -8.493 40.404 1.00 52.00 99 GLN A C 1
ATOM 824 O O . GLN A 1 99 ? -19.871 -8.867 41.167 1.00 52.00 99 GLN A O 1
ATOM 829 N N . ASP A 1 100 ? -18.252 -9.342 39.686 1.00 52.84 100 ASP A N 1
ATOM 830 C CA . ASP A 1 100 ? 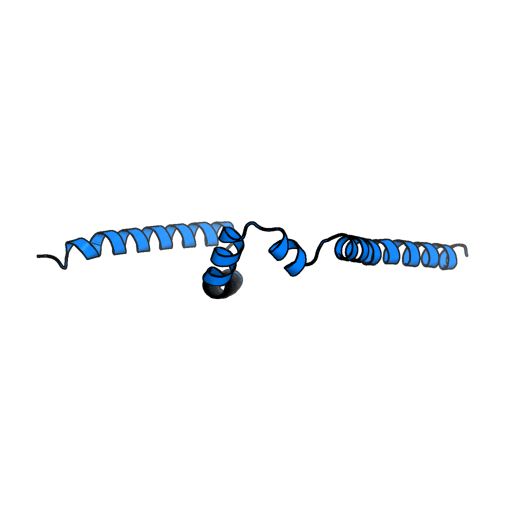-18.483 -10.796 39.668 1.00 52.84 100 ASP A CA 1
ATOM 831 C C . ASP A 1 100 ? -17.582 -11.565 40.664 1.00 52.84 100 ASP A C 1
ATOM 833 O O . ASP A 1 100 ? -17.475 -12.789 40.596 1.00 52.84 100 ASP A O 1
ATOM 837 N N . SER A 1 101 ? -16.899 -10.856 41.575 1.00 51.94 101 SER A N 1
ATOM 838 C CA . SER A 1 101 ? -15.961 -11.425 42.560 1.00 51.94 101 SER A CA 1
ATOM 839 C C . SER A 1 101 ? -16.297 -11.116 44.030 1.00 51.94 101 SER A C 1
ATOM 841 O O . SER A 1 101 ? -15.408 -11.235 44.874 1.00 51.94 101 SER A O 1
ATOM 843 N N . GLU A 1 102 ? -17.536 -10.723 44.341 1.00 44.97 102 GLU A N 1
ATOM 844 C CA . GLU A 1 102 ? -18.063 -10.614 45.719 1.00 44.97 102 GLU A CA 1
ATOM 845 C C . GLU A 1 102 ? -19.168 -11.640 45.994 1.00 44.97 102 GLU A C 1
ATOM 847 O O . GLU A 1 102 ? -20.016 -11.859 45.099 1.00 44.97 102 GLU A O 1
#

Foldseek 3Di:
DPPPVVVVVVVVVVVCCVPVVVVVCVVPDDDPVVVLVPDDPVVNVVCVVCVVVVVVVVVVVVVLVVVVVVDPDDPVVSVVVVVVVVVVVVVVVVVVVVPVPD

InterPro domains:
  IPR012420 Cbp4 [PF07960] (6-91)
  IPR012420 Cbp4 [PTHR28202] (4-93)

Solvent-accessible surface area (backbone atoms only — not comparable to full-atom values): 5963 Å² total; per-residue (Å²): 137,77,53,69,70,52,50,52,52,49,52,53,54,48,48,48,53,68,50,44,50,58,52,51,50,60,70,69,49,77,51,73,67,60,52,50,69,71,47,58,71,69,60,47,51,54,51,60,70,42,44,64,58,50,51,50,54,48,55,53,49,54,50,50,50,56,55,52,70,71,41,95,59,55,70,68,58,52,51,54,48,53,55,51,50,52,54,48,52,55,51,53,63,64,52,51,79,66,66,81,76,118